Protein AF-A0A424PYV7-F1 (afdb_monomer)

pLDDT: mean 86.97, std 16.45, range [39.84, 97.56]

Mean predicted aligned error: 7.21 Å

Foldseek 3Di:
DDDDCPPVVQLLQVQLVVQLVCQQVVQWDADPNDIGGPRDPVNSRVRSNVRSVVSVVVSVVVVVVVVVVVVVD

Secondary structure (DSSP, 8-state):
----SSTTTTHHHHHHHHHHHHHHHHTEEEETTEEEE---HHHHHHHHHHHHHHHHHHHHHHHHHHHHHHTT-

Structure (mmCIF, N/CA/C/O backbone):
data_AF-A0A424PYV7-F1
#
_entry.id   AF-A0A424PYV7-F1
#
loop_
_atom_site.group_PDB
_atom_site.id
_atom_site.type_symbol
_atom_site.label_atom_id
_atom_site.label_alt_id
_atom_site.label_comp_id
_atom_site.label_asym_id
_atom_site.label_entity_id
_atom_site.label_seq_id
_atom_site.pdbx_PDB_ins_code
_atom_site.Cartn_x
_atom_site.Cartn_y
_atom_site.Cartn_z
_atom_site.occupancy
_atom_site.B_iso_or_equiv
_atom_site.auth_seq_id
_atom_site.auth_comp_id
_atom_site.auth_asym_id
_atom_site.auth_atom_id
_atom_site.pdbx_PDB_model_num
ATOM 1 N N . MET A 1 1 ? 0.386 -1.462 -31.293 1.00 46.72 1 MET A N 1
ATOM 2 C CA . MET A 1 1 ? -0.340 -2.637 -30.754 1.00 46.72 1 MET A CA 1
ATOM 3 C C . MET A 1 1 ? 0.599 -3.812 -30.971 1.00 46.72 1 MET A C 1
ATOM 5 O O . MET A 1 1 ? 0.900 -4.071 -32.121 1.00 46.72 1 MET A O 1
ATOM 9 N N . THR A 1 2 ? 1.313 -4.346 -29.982 1.00 40.91 2 THR A N 1
ATOM 10 C CA . THR A 1 2 ? 0.898 -5.051 -28.749 1.00 40.91 2 THR A CA 1
ATOM 11 C C . THR A 1 2 ? 1.828 -4.643 -27.591 1.00 40.91 2 THR A C 1
ATOM 13 O O . THR A 1 2 ? 3.037 -4.639 -27.757 1.00 40.91 2 THR A O 1
ATOM 16 N N . GLY A 1 3 ? 1.345 -4.115 -26.466 1.00 43.22 3 GLY A N 1
ATOM 17 C CA . GLY A 1 3 ? 0.823 -4.922 -25.359 1.00 43.22 3 GLY A CA 1
ATOM 18 C C . GLY A 1 3 ? 1.863 -4.967 -24.227 1.00 43.22 3 GLY A C 1
ATOM 19 O O . GLY A 1 3 ? 2.696 -5.857 -24.204 1.00 43.22 3 GLY A O 1
ATOM 20 N N . GLY A 1 4 ? 1.850 -3.982 -23.321 1.00 39.84 4 GLY A N 1
ATOM 21 C CA . GLY A 1 4 ? 2.813 -3.930 -22.203 1.00 39.84 4 GLY A CA 1
ATOM 22 C C . GLY A 1 4 ? 2.481 -2.961 -21.059 1.00 39.84 4 GLY A C 1
ATOM 23 O O . GLY A 1 4 ? 3.091 -3.032 -20.000 1.00 39.84 4 GLY A O 1
ATOM 24 N N . GLY A 1 5 ? 1.482 -2.086 -21.218 1.00 42.94 5 GLY A N 1
ATOM 25 C CA . GLY A 1 5 ? 1.069 -1.140 -20.170 1.00 42.94 5 GLY A CA 1
ATOM 26 C C . GLY A 1 5 ? 0.118 -1.702 -19.103 1.00 42.94 5 GLY A C 1
ATOM 27 O O . GLY A 1 5 ? -0.269 -0.966 -18.206 1.00 42.94 5 GLY A O 1
ATOM 28 N N . GLY A 1 6 ? -0.294 -2.973 -19.201 1.00 45.34 6 GLY A N 1
ATOM 29 C CA . GLY A 1 6 ? -1.374 -3.537 -18.375 1.00 45.34 6 GLY A CA 1
ATOM 30 C C . GLY A 1 6 ? -0.934 -4.269 -17.102 1.00 45.34 6 GLY A C 1
ATOM 31 O O . GLY A 1 6 ? -1.656 -4.235 -16.113 1.00 45.34 6 GLY A O 1
ATOM 32 N N . ALA A 1 7 ? 0.244 -4.907 -17.088 1.00 49.62 7 ALA A N 1
ATOM 33 C CA . ALA A 1 7 ? 0.663 -5.757 -15.961 1.00 49.62 7 ALA A CA 1
ATOM 34 C C . ALA A 1 7 ? 1.294 -4.966 -14.798 1.00 49.62 7 ALA A C 1
ATOM 36 O O . ALA A 1 7 ? 1.070 -5.285 -13.636 1.00 49.62 7 ALA A O 1
ATOM 37 N N . TYR A 1 8 ? 2.009 -3.876 -15.097 1.00 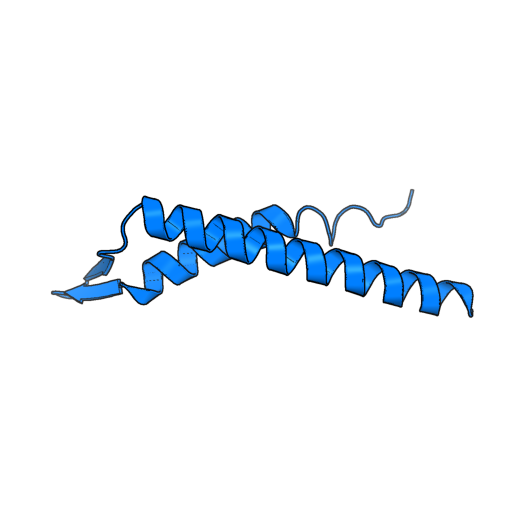49.62 8 TYR A N 1
ATOM 38 C CA . TYR A 1 8 ? 2.560 -2.941 -14.100 1.00 49.62 8 TYR A CA 1
ATOM 39 C C . TYR A 1 8 ? 1.569 -1.826 -13.715 1.00 49.62 8 TYR A C 1
ATOM 41 O O . TYR A 1 8 ? 1.951 -0.837 -13.087 1.00 49.62 8 TYR A O 1
ATOM 49 N N . GLY A 1 9 ? 0.301 -1.984 -14.120 1.00 54.09 9 GLY A N 1
ATOM 50 C CA . GLY A 1 9 ? -0.691 -0.929 -14.321 1.00 54.09 9 GLY A CA 1
ATOM 51 C C . GLY A 1 9 ? -1.009 -0.042 -13.126 1.00 54.09 9 GLY A C 1
ATOM 52 O O . GLY A 1 9 ? -1.455 1.071 -13.368 1.00 54.09 9 GLY A O 1
ATOM 53 N N . ASN A 1 10 ? -0.726 -0.449 -11.882 1.00 77.44 10 ASN A N 1
ATOM 54 C CA . ASN A 1 10 ? -0.486 0.505 -10.793 1.00 77.44 10 ASN A CA 1
ATOM 55 C C . ASN A 1 10 ? 0.105 -0.182 -9.540 1.00 77.44 10 ASN A C 1
ATOM 57 O O . ASN A 1 10 ? -0.596 -0.425 -8.558 1.00 77.44 10 ASN A O 1
ATOM 61 N N . LEU A 1 11 ? 1.406 -0.502 -9.551 1.00 85.88 11 LEU A N 1
ATOM 62 C CA . LEU A 1 11 ? 2.096 -1.070 -8.376 1.00 85.88 11 LEU A CA 1
ATOM 63 C C . LEU A 1 11 ? 1.961 -0.193 -7.119 1.00 85.88 11 LEU A C 1
ATOM 65 O O . LEU A 1 11 ? 1.884 -0.722 -6.015 1.00 85.88 11 LEU A O 1
ATOM 69 N N . PHE A 1 12 ? 1.859 1.128 -7.283 1.00 87.38 12 PHE A N 1
ATOM 70 C CA . PHE A 1 12 ? 1.614 2.045 -6.171 1.00 87.38 12 PHE A CA 1
ATOM 71 C C . PHE A 1 12 ? 0.235 1.815 -5.544 1.00 87.38 12 PHE A C 1
ATOM 73 O O . PHE A 1 12 ? 0.137 1.671 -4.329 1.00 87.38 12 PHE A O 1
ATOM 80 N N . SER A 1 13 ? -0.840 1.712 -6.335 1.00 92.19 13 SER A N 1
ATOM 81 C CA . SER A 1 13 ? -2.167 1.440 -5.760 1.00 92.19 13 SER A CA 1
ATOM 82 C C . SER A 1 13 ? -2.278 0.030 -5.190 1.00 92.19 13 SER A C 1
ATOM 84 O O . SER A 1 13 ? -2.936 -0.148 -4.174 1.00 92.19 13 SER A O 1
ATOM 86 N N . GLN A 1 14 ? -1.620 -0.963 -5.797 1.00 93.50 14 GLN A N 1
ATOM 87 C CA . GLN A 1 14 ? -1.569 -2.320 -5.242 1.00 93.50 14 GLN A CA 1
ATOM 88 C C . GLN A 1 14 ? -0.846 -2.341 -3.892 1.00 93.50 14 GLN A C 1
A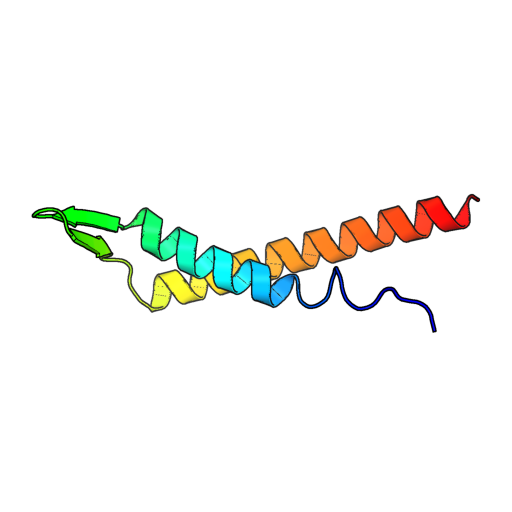TOM 90 O O . GLN A 1 14 ? -1.363 -2.912 -2.934 1.00 93.50 14 GLN A O 1
ATOM 95 N N . GLY A 1 15 ? 0.302 -1.662 -3.798 1.00 94.62 15 GLY A N 1
ATOM 96 C CA . GLY A 1 15 ? 1.004 -1.467 -2.534 1.00 94.62 15 GLY A CA 1
ATOM 97 C C . GLY A 1 15 ? 0.126 -0.741 -1.515 1.00 94.62 15 GLY A C 1
ATOM 98 O O . GLY A 1 15 ? 0.016 -1.186 -0.379 1.00 94.62 15 GLY A O 1
ATOM 99 N N . PHE A 1 16 ? -0.584 0.312 -1.926 1.00 95.81 16 PHE A N 1
ATOM 100 C CA . PHE A 1 16 ? -1.493 1.044 -1.044 1.00 95.81 16 PHE A CA 1
ATOM 101 C C . PHE A 1 16 ? -2.604 0.161 -0.465 1.00 95.81 16 PHE A C 1
ATOM 103 O O . PHE A 1 16 ? -2.780 0.105 0.752 1.00 95.81 16 PHE A O 1
ATOM 110 N N . SER A 1 17 ? -3.320 -0.574 -1.319 1.00 96.38 17 SER A N 1
ATOM 111 C CA . SER A 1 17 ? -4.379 -1.488 -0.887 1.00 96.38 17 SER A CA 1
ATOM 112 C C . SER A 1 17 ? -3.846 -2.602 0.013 1.00 96.38 17 SER A C 1
ATOM 114 O O . SER A 1 17 ? -4.472 -2.921 1.021 1.00 96.38 17 SER A O 1
ATOM 116 N N . LEU A 1 18 ? -2.678 -3.169 -0.309 1.00 96.50 18 LEU A N 1
ATOM 117 C CA . LEU A 1 18 ? -2.062 -4.205 0.515 1.00 96.50 18 LEU A CA 1
ATOM 118 C C . LEU A 1 18 ? -1.634 -3.664 1.884 1.00 96.50 18 LEU A C 1
ATOM 120 O O . LEU A 1 18 ? -1.845 -4.336 2.889 1.00 96.50 18 LEU A O 1
ATOM 124 N N . GLY A 1 19 ? -1.086 -2.449 1.937 1.00 97.00 19 GLY A N 1
ATOM 125 C CA . GLY A 1 19 ? -0.720 -1.792 3.190 1.00 97.00 19 GLY A CA 1
ATOM 126 C C . GLY A 1 19 ? -1.925 -1.591 4.109 1.00 97.00 19 GLY A C 1
ATOM 127 O O . GLY A 1 19 ? -1.850 -1.944 5.284 1.00 97.00 19 GLY A O 1
ATOM 128 N N . ILE A 1 20 ? -3.060 -1.126 3.569 1.00 97.50 20 ILE A N 1
ATOM 129 C CA . ILE A 1 20 ? -4.317 -1.012 4.331 1.00 97.50 20 ILE A CA 1
ATOM 130 C C . ILE A 1 20 ? -4.740 -2.372 4.892 1.00 97.50 20 ILE A C 1
ATOM 132 O O . ILE A 1 20 ? -5.041 -2.477 6.079 1.00 97.50 20 ILE A O 1
ATOM 136 N N . LEU A 1 21 ? -4.745 -3.417 4.057 1.00 97.06 21 LEU A N 1
ATOM 137 C CA . LEU A 1 21 ? -5.148 -4.756 4.487 1.00 97.06 21 LEU A CA 1
ATOM 138 C C . LEU A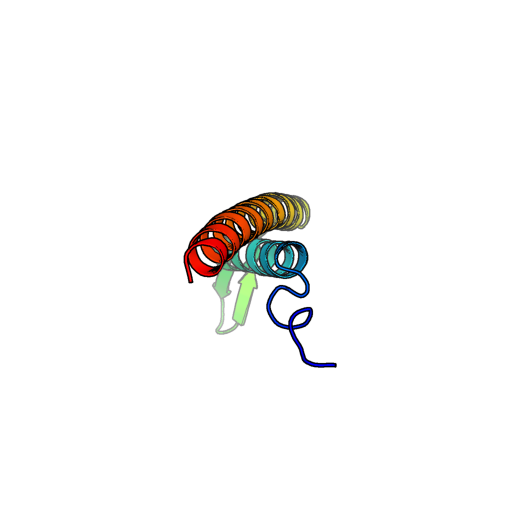 1 21 ? -4.226 -5.299 5.580 1.00 97.06 21 LEU A C 1
ATOM 140 O O . LEU A 1 21 ? -4.712 -5.839 6.567 1.00 97.06 21 LEU A O 1
ATOM 144 N N . ILE A 1 22 ? -2.911 -5.129 5.440 1.00 96.31 22 ILE A N 1
ATOM 145 C CA . ILE A 1 22 ? -1.943 -5.576 6.446 1.00 96.31 22 ILE A CA 1
ATOM 146 C C . ILE A 1 22 ? -2.159 -4.846 7.770 1.00 96.31 22 ILE A C 1
ATOM 148 O O . ILE A 1 22 ? -2.185 -5.503 8.806 1.00 96.31 22 ILE A O 1
ATOM 152 N N . ALA A 1 23 ? -2.346 -3.525 7.753 1.00 96.69 23 ALA A N 1
ATOM 153 C CA . ALA A 1 23 ? -2.640 -2.770 8.969 1.00 96.69 23 ALA A CA 1
ATOM 154 C C . ALA A 1 23 ? -3.938 -3.247 9.632 1.00 96.69 23 ALA A C 1
ATOM 156 O O . ALA A 1 23 ? -3.959 -3.493 10.835 1.00 96.69 23 ALA A O 1
ATOM 157 N N . TRP A 1 24 ? -4.992 -3.455 8.837 1.00 97.00 24 TRP A N 1
ATOM 158 C CA . TRP A 1 24 ? -6.270 -3.964 9.324 1.00 97.00 24 TRP A CA 1
ATOM 159 C C . TRP A 1 24 ? -6.125 -5.347 9.969 1.00 97.00 24 TRP A C 1
ATOM 161 O O . TRP A 1 24 ? -6.581 -5.548 11.092 1.00 97.00 24 TRP A O 1
ATOM 171 N N . PHE A 1 25 ? -5.452 -6.287 9.296 1.00 95.31 25 PHE A N 1
ATOM 172 C CA . PHE A 1 25 ? -5.264 -7.653 9.795 1.00 95.31 25 PHE A CA 1
ATOM 173 C C . PHE A 1 25 ? -4.309 -7.736 10.987 1.00 95.31 25 PHE A C 1
ATOM 175 O O . PHE A 1 25 ? -4.498 -8.593 11.844 1.00 95.31 25 PHE A O 1
ATOM 182 N N . LYS A 1 26 ? -3.300 -6.863 11.059 1.00 94.75 26 LYS A N 1
ATOM 183 C CA . LYS A 1 26 ? -2.340 -6.827 12.170 1.00 94.75 26 LYS A CA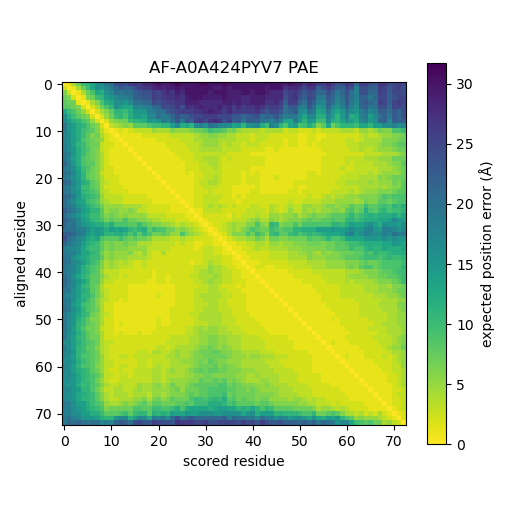 1
ATOM 184 C C . LYS A 1 26 ? -3.023 -6.570 13.513 1.00 94.75 26 LYS A C 1
ATOM 186 O O . LYS A 1 26 ? -2.621 -7.157 14.509 1.00 94.75 26 LYS A O 1
ATOM 191 N N . GLU A 1 27 ? -4.051 -5.729 13.519 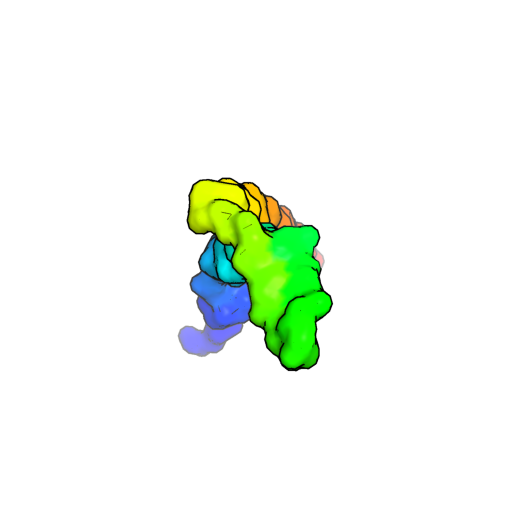1.00 92.12 27 GLU A N 1
ATOM 192 C CA . GLU A 1 27 ? -4.854 -5.403 14.705 1.00 92.12 27 GLU A CA 1
ATOM 193 C C . GLU A 1 27 ? -6.221 -6.119 14.687 1.00 92.12 27 GLU A C 1
ATOM 195 O O . GLU A 1 27 ? -7.162 -5.705 15.367 1.00 92.12 27 GLU A O 1
ATOM 200 N N . ALA A 1 28 ? -6.374 -7.167 13.868 1.00 94.12 28 ALA A N 1
ATOM 201 C CA . ALA A 1 28 ? -7.596 -7.959 13.822 1.00 94.12 28 ALA A CA 1
ATOM 202 C C . ALA A 1 28 ? -7.591 -9.052 14.892 1.00 94.12 28 ALA A C 1
ATOM 204 O O . ALA A 1 28 ? -6.600 -9.746 15.116 1.00 94.12 28 ALA A O 1
ATOM 205 N N . SER A 1 29 ? -8.747 -9.245 15.516 1.00 92.75 29 SER A N 1
ATOM 206 C CA . SER A 1 29 ? -9.010 -10.310 16.478 1.00 92.75 29 SER A CA 1
ATOM 207 C C . SER A 1 29 ? -10.338 -10.995 16.162 1.00 92.75 29 SER A C 1
ATOM 209 O O . SER A 1 29 ? -11.186 -10.451 15.449 1.00 92.75 29 SER A O 1
ATOM 211 N N . ILE A 1 30 ? -10.503 -12.217 16.668 1.00 92.81 30 ILE A N 1
ATOM 212 C CA . ILE A 1 30 ? -11.746 -12.976 16.534 1.00 92.81 30 ILE A CA 1
ATOM 213 C C . ILE A 1 30 ? -12.500 -12.883 17.859 1.00 92.81 30 ILE A C 1
ATOM 215 O O . ILE A 1 30 ? -12.004 -13.352 18.882 1.00 92.81 30 ILE A O 1
ATOM 219 N N . ILE A 1 31 ? -13.696 -12.298 17.826 1.00 92.06 31 ILE A N 1
ATOM 220 C CA . ILE A 1 31 ? -14.596 -12.154 18.977 1.00 92.06 31 ILE A CA 1
ATOM 221 C C . ILE A 1 31 ? -15.953 -12.725 18.566 1.00 92.06 31 ILE A C 1
ATOM 223 O O . ILE A 1 31 ? -16.499 -12.321 17.543 1.00 92.06 31 ILE A O 1
ATOM 227 N N . ASP A 1 32 ? -16.480 -13.690 19.325 1.00 89.75 32 ASP A N 1
ATOM 228 C CA . ASP A 1 32 ? -17.794 -14.314 19.085 1.00 89.75 32 ASP A CA 1
ATOM 229 C C . ASP A 1 32 ? -18.017 -14.794 17.634 1.00 89.75 32 ASP A C 1
ATOM 231 O O . ASP A 1 32 ? -19.103 -14.681 17.072 1.00 89.75 32 ASP A O 1
ATOM 235 N N . SER A 1 33 ? -16.980 -15.370 17.014 1.00 90.44 33 SER A N 1
ATOM 236 C CA . SER A 1 33 ? -16.961 -15.816 15.602 1.00 90.44 33 SER A CA 1
ATOM 237 C C . SER A 1 33 ? -16.982 -14.698 14.545 1.00 90.44 33 SER A C 1
ATOM 239 O O . SER A 1 33 ? -17.084 -14.991 13.355 1.00 90.44 33 SER A O 1
ATOM 241 N N . SER A 1 34 ? -16.846 -13.434 14.947 1.00 90.00 34 SER A N 1
ATOM 242 C CA . SER A 1 34 ? -16.673 -12.283 14.057 1.00 90.00 34 SER A CA 1
ATOM 243 C C . SER A 1 34 ? -15.212 -11.833 14.018 1.00 90.00 34 SER A C 1
ATOM 245 O O . SER A 1 34 ? -14.519 -11.884 15.034 1.00 90.00 34 SER A O 1
ATOM 247 N N . ILE A 1 35 ? -14.742 -11.372 12.854 1.00 91.62 35 ILE A N 1
ATOM 248 C CA . ILE A 1 35 ? -13.420 -10.748 12.716 1.00 91.62 35 ILE A CA 1
ATOM 249 C C . ILE A 1 35 ? -13.594 -9.242 12.888 1.00 91.62 35 ILE A C 1
ATOM 251 O O . ILE A 1 35 ? -14.268 -8.594 12.086 1.00 91.62 35 ILE A O 1
ATOM 255 N N . VAL A 1 36 ? -12.969 -8.686 13.921 1.00 92.31 36 VAL A N 1
ATOM 256 C CA . VAL A 1 36 ? -13.022 -7.256 14.232 1.00 92.31 36 VAL A CA 1
ATOM 257 C C . VAL A 1 36 ? -11.602 -6.717 14.274 1.00 92.31 36 VAL A C 1
ATOM 259 O O . VAL A 1 36 ? -10.737 -7.302 14.921 1.00 92.31 36 VAL A O 1
ATOM 262 N N . SER A 1 37 ? -11.363 -5.602 13.589 1.00 93.12 37 SER A N 1
ATOM 263 C CA . SER A 1 37 ? -10.086 -4.892 13.641 1.00 93.12 37 SER A CA 1
ATOM 264 C C . SER A 1 37 ? -10.211 -3.637 14.484 1.00 93.12 37 SER A C 1
ATOM 266 O O . SER A 1 37 ? -11.160 -2.870 14.318 1.00 93.12 37 SER A O 1
ATOM 268 N N . SER A 1 38 ? -9.239 -3.434 15.369 1.00 94.88 38 SER A N 1
ATOM 269 C CA . SER A 1 38 ? -9.069 -2.197 16.133 1.00 94.88 38 SER A CA 1
ATOM 270 C C . SER A 1 38 ? -8.069 -1.235 15.490 1.00 94.88 38 SER A C 1
ATOM 272 O O . SER A 1 38 ? -7.694 -0.254 16.125 1.00 94.88 38 SER A O 1
ATOM 274 N N . ALA A 1 39 ? -7.612 -1.503 14.262 1.00 94.62 39 ALA A N 1
ATOM 275 C CA . ALA A 1 39 ? -6.689 -0.608 13.577 1.00 94.62 39 ALA A CA 1
ATOM 276 C C . ALA A 1 39 ? -7.336 0.762 13.342 1.00 94.62 39 ALA A C 1
ATOM 278 O O . ALA A 1 39 ? -8.465 0.871 12.854 1.00 94.62 39 ALA A O 1
ATOM 279 N N . GLU A 1 40 ? -6.589 1.818 13.651 1.00 96.50 40 GLU A N 1
ATOM 280 C CA . GLU A 1 40 ? -7.016 3.174 13.350 1.00 96.50 40 GLU A CA 1
ATOM 281 C C . GLU A 1 40 ? -6.900 3.462 11.848 1.00 96.50 40 GLU A C 1
ATOM 283 O O . GLU A 1 40 ? -6.007 2.974 11.148 1.00 96.50 40 GLU A O 1
ATOM 288 N N . THR A 1 41 ? -7.783 4.322 11.339 1.00 95.88 41 THR A N 1
ATOM 289 C CA . THR A 1 41 ? -7.736 4.773 9.940 1.00 95.88 41 THR A CA 1
ATOM 290 C C . THR A 1 41 ? -6.394 5.432 9.600 1.00 95.88 41 THR A C 1
ATOM 292 O O . THR A 1 41 ? -5.881 5.256 8.497 1.00 95.88 41 THR A O 1
ATOM 295 N N . SER A 1 42 ? -5.810 6.175 10.544 1.00 96.94 42 SER A N 1
ATOM 296 C CA . SER A 1 42 ? -4.476 6.787 10.450 1.00 96.94 42 SER A CA 1
ATOM 297 C C . SER A 1 42 ? -3.401 5.743 10.143 1.00 96.94 42 SER A C 1
ATOM 299 O O . SER A 1 42 ? -2.669 5.890 9.163 1.00 96.94 42 SER A O 1
ATOM 301 N N . ASP A 1 43 ? -3.353 4.662 10.919 1.00 95.00 43 ASP A N 1
ATOM 302 C CA . ASP A 1 43 ? -2.381 3.582 10.753 1.00 95.00 43 ASP A CA 1
ATOM 303 C C . ASP A 1 43 ? -2.550 2.869 9.412 1.00 95.00 43 ASP A C 1
ATOM 305 O O . ASP A 1 43 ? -1.568 2.630 8.705 1.00 95.00 43 ASP A O 1
ATOM 309 N N . MET A 1 44 ? -3.792 2.598 9.005 1.00 96.56 44 MET A N 1
ATOM 310 C CA . MET A 1 44 ? -4.076 2.004 7.696 1.00 96.56 44 MET A CA 1
ATOM 311 C C . MET A 1 44 ? -3.576 2.879 6.544 1.00 96.56 44 MET A C 1
ATOM 313 O O . MET A 1 44 ? -2.983 2.366 5.593 1.00 96.56 44 MET A O 1
ATOM 317 N N . LEU A 1 45 ? -3.776 4.1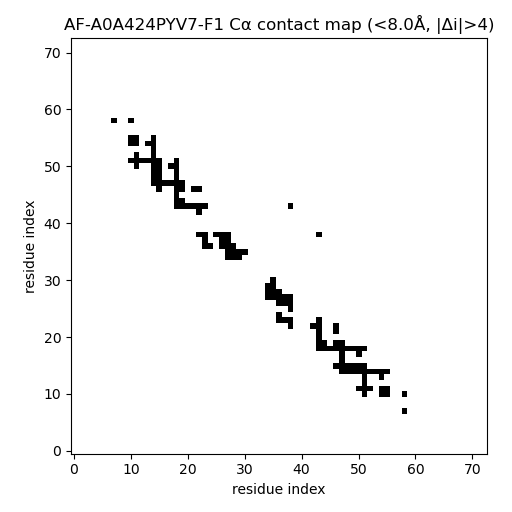98 6.626 1.00 97.56 45 LEU A N 1
ATOM 318 C CA . LEU A 1 45 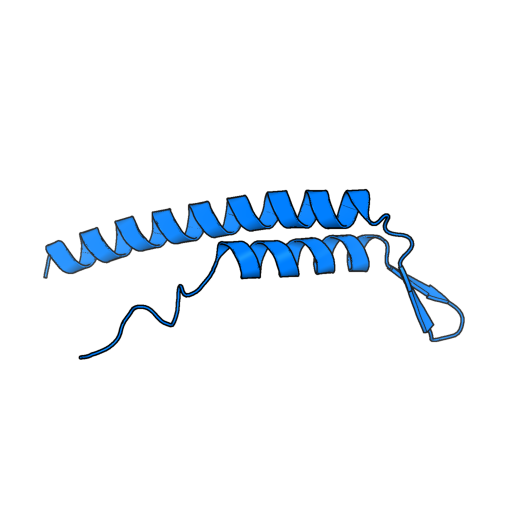? -3.293 5.143 5.618 1.00 97.56 45 LEU A CA 1
ATOM 319 C C . LEU A 1 45 ? -1.763 5.217 5.590 1.00 97.56 45 LEU A C 1
ATOM 321 O O . LEU A 1 45 ? -1.182 5.252 4.504 1.00 97.56 45 LEU A O 1
ATOM 325 N N . VAL A 1 46 ? -1.106 5.207 6.755 1.00 97.50 46 VAL A N 1
ATOM 326 C CA . VAL A 1 46 ? 0.363 5.206 6.854 1.00 97.50 46 VAL A CA 1
ATOM 327 C C . VAL A 1 46 ? 0.939 3.929 6.250 1.00 97.50 46 VAL A C 1
ATOM 329 O O . VAL A 1 46 ? 1.824 4.005 5.397 1.00 97.50 46 VAL A O 1
ATOM 332 N N . TYR A 1 47 ? 0.411 2.760 6.615 1.00 97.50 47 TYR A N 1
ATOM 333 C CA . TYR A 1 47 ? 0.835 1.492 6.021 1.00 97.50 47 TYR A CA 1
ATOM 334 C C . TYR A 1 47 ? 0.582 1.471 4.515 1.00 97.50 47 TYR A C 1
ATOM 336 O O . TYR A 1 47 ? 1.467 1.079 3.754 1.00 97.50 47 TYR A O 1
ATOM 344 N N . GLY A 1 48 ? -0.585 1.943 4.069 1.00 97.06 48 GLY A N 1
ATOM 345 C CA . GLY A 1 48 ? -0.889 2.104 2.651 1.00 97.06 48 GLY A CA 1
ATOM 346 C C . GLY A 1 48 ? 0.165 2.954 1.937 1.00 97.06 48 GLY A C 1
ATOM 347 O O . GLY A 1 48 ? 0.725 2.535 0.924 1.00 97.06 48 GLY A O 1
ATOM 348 N N . ALA A 1 49 ? 0.503 4.127 2.471 1.00 97.44 49 ALA A N 1
ATOM 349 C CA . ALA A 1 49 ? 1.513 5.003 1.880 1.00 97.44 49 ALA A CA 1
ATOM 350 C C . ALA A 1 49 ? 2.904 4.343 1.824 1.00 97.44 49 ALA A C 1
ATOM 352 O O . ALA A 1 49 ? 3.565 4.383 0.784 1.00 97.44 49 ALA A O 1
ATOM 353 N N . VAL A 1 50 ? 3.331 3.686 2.907 1.00 97.56 50 VAL A N 1
ATOM 354 C CA . VAL A 1 50 ? 4.631 2.999 2.983 1.00 97.56 50 VAL A CA 1
ATOM 355 C C . VAL A 1 50 ? 4.718 1.861 1.964 1.00 97.56 50 VAL A C 1
ATOM 357 O O . VAL A 1 50 ? 5.688 1.781 1.206 1.00 97.56 50 VAL A O 1
ATOM 360 N N . PHE A 1 51 ? 3.696 1.008 1.887 1.00 96.88 51 PHE A N 1
ATOM 361 C CA . PHE A 1 51 ? 3.680 -0.105 0.938 1.00 96.88 51 PHE A CA 1
ATOM 362 C C . PHE A 1 51 ? 3.549 0.368 -0.512 1.00 96.88 51 PHE A C 1
ATOM 364 O O . PHE A 1 51 ? 4.196 -0.196 -1.393 1.00 96.88 51 PHE A O 1
ATOM 371 N N . SER A 1 52 ? 2.777 1.427 -0.768 1.00 96.31 52 SER A N 1
ATOM 372 C CA . SER A 1 52 ? 2.692 2.078 -2.081 1.00 96.31 52 SER A CA 1
ATOM 373 C C . SER A 1 52 ? 4.070 2.501 -2.590 1.00 96.31 52 SER A C 1
ATOM 375 O O . SER A 1 52 ? 4.456 2.163 -3.712 1.00 96.31 52 SER A O 1
ATOM 377 N N . LEU A 1 53 ? 4.859 3.165 -1.738 1.00 95.56 53 LEU A N 1
ATOM 378 C CA . LEU A 1 53 ? 6.226 3.560 -2.071 1.00 95.56 53 LEU A CA 1
ATOM 379 C C . LEU A 1 53 ? 7.125 2.344 -2.314 1.00 95.56 53 LEU A C 1
ATOM 381 O O . LEU A 1 53 ? 7.817 2.301 -3.330 1.00 95.56 53 LEU A O 1
ATOM 385 N N . ALA A 1 54 ? 7.092 1.344 -1.428 1.00 95.69 54 ALA A N 1
ATOM 386 C CA . ALA A 1 54 ? 7.908 0.136 -1.558 1.00 95.69 54 ALA A CA 1
ATOM 387 C C . ALA A 1 54 ? 7.646 -0.600 -2.883 1.00 95.69 54 ALA A C 1
ATOM 389 O O . ALA A 1 54 ? 8.581 -0.909 -3.625 1.00 95.69 54 ALA A O 1
ATOM 390 N N . PHE A 1 55 ? 6.375 -0.814 -3.225 1.00 93.75 55 PHE A N 1
ATOM 391 C CA . PHE A 1 55 ? 5.980 -1.466 -4.474 1.00 93.75 55 PHE A CA 1
ATOM 392 C C . PHE A 1 55 ? 6.360 -0.627 -5.695 1.00 93.75 55 PHE A C 1
ATOM 394 O O . PHE A 1 55 ? 6.823 -1.166 -6.701 1.00 93.75 55 PHE A O 1
ATOM 401 N N . GLY A 1 56 ? 6.231 0.696 -5.598 1.00 90.94 56 GLY A N 1
ATOM 402 C CA . GLY A 1 56 ? 6.706 1.625 -6.614 1.00 90.94 56 GLY A CA 1
ATOM 403 C C . GLY A 1 56 ? 8.206 1.505 -6.891 1.00 90.94 56 GLY A C 1
ATOM 404 O O . GLY A 1 56 ? 8.616 1.433 -8.053 1.00 90.94 56 GLY A O 1
ATOM 405 N N . TYR A 1 57 ? 9.032 1.445 -5.842 1.00 92.44 57 TYR A N 1
ATOM 406 C CA . TYR A 1 57 ? 10.483 1.270 -5.970 1.00 92.44 57 TYR A CA 1
ATOM 407 C C . TYR A 1 57 ? 10.850 -0.086 -6.570 1.00 92.44 57 TYR A C 1
ATOM 409 O O . TYR A 1 57 ? 11.641 -0.131 -7.514 1.00 92.44 57 TYR A O 1
ATOM 417 N N . ILE A 1 58 ? 10.242 -1.171 -6.083 1.00 92.06 58 ILE A N 1
ATOM 418 C CA . ILE A 1 58 ? 10.456 -2.522 -6.622 1.00 92.06 58 ILE A CA 1
ATOM 419 C C . ILE A 1 58 ? 10.078 -2.564 -8.104 1.00 92.06 58 ILE A C 1
ATOM 421 O O . ILE A 1 58 ? 10.850 -3.054 -8.924 1.00 92.06 58 ILE A O 1
ATOM 425 N N . GLY A 1 59 ? 8.938 -1.977 -8.474 1.00 89.38 59 GLY A N 1
ATOM 426 C CA . GLY A 1 59 ? 8.497 -1.881 -9.863 1.00 89.38 59 GLY A CA 1
ATOM 427 C C . GLY A 1 59 ? 9.500 -1.186 -10.773 1.00 89.38 59 GLY A C 1
ATOM 428 O O . GLY A 1 59 ? 9.819 -1.689 -11.850 1.00 89.38 59 GLY A O 1
ATOM 429 N N . ARG A 1 60 ? 10.031 -0.040 -10.332 1.00 90.06 60 ARG A N 1
ATOM 430 C CA . ARG A 1 60 ? 11.061 0.696 -11.079 1.00 90.06 60 ARG A CA 1
ATOM 431 C C . ARG A 1 60 ? 12.352 -0.106 -11.207 1.00 90.06 60 ARG A C 1
ATOM 433 O O . ARG A 1 60 ? 12.930 -0.133 -12.287 1.00 90.06 60 ARG A O 1
ATOM 440 N N . PHE A 1 61 ? 12.786 -0.762 -10.134 1.00 91.75 61 PHE A N 1
ATOM 441 C CA . PHE A 1 61 ? 13.980 -1.602 -10.158 1.00 91.75 61 PHE A CA 1
ATOM 442 C C . PHE A 1 61 ? 13.833 -2.767 -11.142 1.00 91.75 61 PHE A C 1
ATOM 444 O O . PHE A 1 61 ? 14.693 -2.953 -11.999 1.00 91.75 61 PHE A O 1
ATOM 451 N N . LEU A 1 62 ? 12.717 -3.499 -11.075 1.00 91.06 62 LEU A N 1
ATOM 452 C CA . LEU A 1 62 ? 12.434 -4.599 -11.998 1.00 91.06 62 LEU A CA 1
ATOM 453 C C . LEU A 1 62 ? 12.416 -4.118 -13.446 1.00 91.06 62 LEU A C 1
ATOM 455 O O . LEU A 1 62 ? 13.006 -4.769 -14.300 1.00 91.06 62 LEU A O 1
ATOM 459 N N . LYS A 1 63 ? 11.822 -2.949 -13.709 1.00 89.62 63 LYS A N 1
ATOM 460 C CA . LYS A 1 63 ? 11.847 -2.341 -15.039 1.00 89.62 63 LYS A CA 1
ATOM 461 C C . LYS A 1 63 ? 13.275 -2.094 -15.536 1.00 89.62 63 LYS A C 1
ATOM 463 O O . LYS A 1 63 ? 13.591 -2.503 -16.643 1.00 89.62 63 LYS A O 1
ATOM 468 N N . ILE A 1 64 ? 14.145 -1.496 -14.716 1.00 91.69 64 ILE A N 1
ATOM 469 C CA . ILE A 1 64 ? 15.556 -1.264 -15.080 1.00 91.69 64 ILE A CA 1
ATOM 470 C C . ILE A 1 64 ? 16.260 -2.584 -15.422 1.00 91.69 64 ILE A C 1
ATOM 472 O O . ILE A 1 64 ? 16.986 -2.660 -16.411 1.00 91.69 64 ILE A O 1
ATOM 476 N N . VAL A 1 65 ? 16.044 -3.628 -14.617 1.00 93.31 65 VAL A N 1
ATOM 477 C CA . VAL A 1 65 ? 16.645 -4.948 -14.850 1.00 93.31 65 VAL A CA 1
ATOM 478 C C . VAL A 1 65 ? 16.136 -5.564 -16.154 1.00 93.31 65 VAL A C 1
ATOM 480 O O . VAL A 1 65 ? 16.943 -6.052 -16.942 1.00 93.31 65 VAL A O 1
ATOM 483 N N . THR A 1 66 ? 14.826 -5.527 -16.407 1.00 92.56 66 THR A N 1
ATOM 484 C CA . THR A 1 66 ? 14.227 -6.055 -17.641 1.00 92.56 66 THR A CA 1
ATOM 485 C C . THR A 1 66 ? 14.720 -5.298 -18.872 1.00 92.56 66 THR A C 1
ATOM 487 O O . THR A 1 66 ? 15.186 -5.934 -19.814 1.00 92.56 66 THR A O 1
ATOM 490 N N . ASP A 1 67 ? 14.714 -3.963 -18.832 1.00 92.94 67 ASP A N 1
ATOM 491 C CA . ASP A 1 67 ? 15.192 -3.115 -19.929 1.00 92.94 67 ASP A CA 1
ATOM 492 C C . ASP A 1 67 ? 16.673 -3.414 -20.250 1.00 92.94 67 ASP A C 1
ATOM 494 O O . ASP A 1 67 ? 17.060 -3.534 -21.415 1.00 92.94 67 ASP A O 1
ATOM 498 N N . HIS A 1 68 ? 17.511 -3.613 -19.222 1.00 94.06 68 HIS A N 1
ATOM 499 C CA . HIS A 1 68 ? 18.918 -3.990 -19.399 1.00 94.06 68 HIS A CA 1
ATOM 500 C C . HIS A 1 68 ? 19.087 -5.382 -20.020 1.00 94.06 68 HIS A C 1
ATOM 502 O O . HIS A 1 68 ? 19.939 -5.564 -20.890 1.00 94.06 68 HIS A O 1
ATOM 508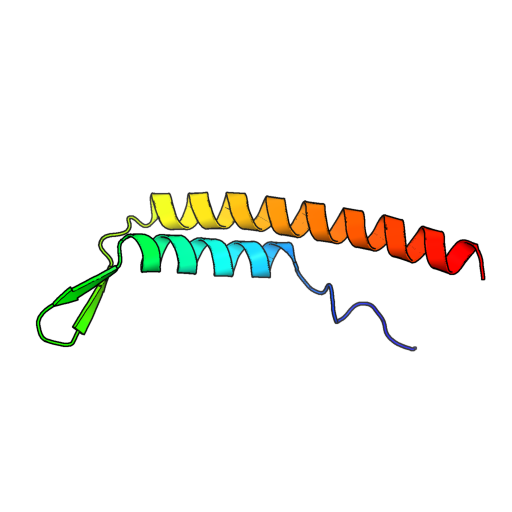 N N . LEU A 1 69 ? 18.290 -6.367 -19.597 1.00 94.44 69 LEU A N 1
ATOM 509 C CA . LEU A 1 69 ? 18.340 -7.724 -20.151 1.00 94.44 69 LEU A CA 1
ATOM 510 C C . LEU A 1 69 ? 17.899 -7.765 -21.616 1.00 94.44 69 LEU A C 1
ATOM 512 O O . LEU A 1 69 ? 18.508 -8.484 -22.407 1.00 94.44 69 LEU A O 1
ATOM 516 N N . ASP A 1 70 ? 16.878 -6.992 -21.979 1.00 91.75 70 ASP A N 1
ATOM 517 C CA . ASP A 1 70 ? 16.394 -6.927 -23.356 1.00 91.75 70 ASP A CA 1
ATOM 518 C C . ASP A 1 70 ? 17.351 -6.153 -24.270 1.00 91.75 70 ASP A C 1
ATOM 520 O O . ASP A 1 70 ? 17.517 -6.543 -25.418 1.00 91.75 70 ASP A O 1
ATOM 524 N N . SER A 1 71 ? 18.079 -5.147 -23.765 1.00 86.62 71 SER A N 1
ATOM 525 C CA . SER A 1 71 ? 19.118 -4.440 -24.540 1.00 86.62 71 SER A CA 1
ATOM 526 C C . SER A 1 71 ? 20.323 -5.303 -24.953 1.00 86.62 71 SER A C 1
ATOM 528 O O . SER A 1 71 ? 21.123 -4.884 -25.788 1.00 86.62 71 SER A O 1
ATOM 530 N N . ARG A 1 72 ? 20.492 -6.483 -24.337 1.00 76.94 72 ARG A N 1
ATOM 531 C CA . ARG A 1 72 ? 21.581 -7.432 -24.626 1.00 76.94 72 ARG A CA 1
ATOM 532 C C . ARG A 1 72 ? 21.172 -8.589 -25.542 1.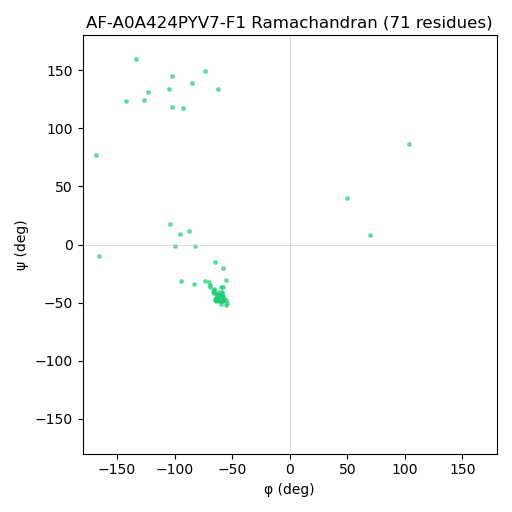00 76.94 72 ARG A C 1
ATOM 534 O O . ARG A 1 72 ? 22.015 -9.447 -25.808 1.00 76.94 72 ARG A O 1
ATOM 541 N N . LYS A 1 73 ? 19.910 -8.644 -25.962 1.00 59.53 73 LYS A N 1
ATOM 542 C CA . LYS A 1 73 ? 19.417 -9.564 -26.995 1.00 59.53 73 LYS A CA 1
ATOM 543 C C . LYS A 1 73 ? 19.492 -8.897 -28.360 1.00 59.53 73 LYS A C 1
ATOM 545 O O . LYS A 1 73 ? 19.740 -9.644 -29.329 1.00 59.53 73 LYS A O 1
#

Solvent-accessible surface area (backbone atoms only — not comparable to full-atom values): 4027 Å² total; per-residue (Å²): 140,84,89,75,74,70,86,70,61,50,43,37,59,53,18,23,54,50,18,30,49,50,37,35,56,73,44,44,46,79,55,98,91,40,85,47,59,75,49,50,71,67,53,21,52,51,33,9,53,54,30,12,51,52,34,39,51,51,52,52,51,52,48,54,52,50,55,55,57,59,75,76,109

Radius of gyration: 17.32 Å; Cα contacts (8 Å, |Δi|>4): 72; chains: 1; bounding box: 39×23×50 Å

Sequence (73 aa):
MTGGGGAYGNLFSQGFSLGILIAWFKEASIIDSSIVSSAETSDMLVYGAVFSLAFGYIGRFLKIVTDHLDSRK

Nearest PDB structures (foldseek):
  8wey-assembly1_K  TM=5.867E-01  e=7.450E+00  Cyanidium caldarium
  6cgr-assembly1_9  TM=4.165E-01  e=5.742E+00  Human alphaherpesvirus 1